Protein AF-W8CEB3-F1 (afdb_monomer)

Foldseek 3Di:
DDDDDDFDDPDPDDDDDDDDDDDDDPPQQFQKKKWFAFDADPDFATQGFPAWPADDDPRMGDRTDGLQPPPDADDLQQQDDPPVPGRNNNHHHDDCVRVVCVNPDIDMGTDGPADDDDPDDDDRAHPPVVVPGHDDQKDWAFDDPVVPDGDDGTDMDGD

Organism: Ceratitis capitata (NCBI:txid7213)

Nearest PDB structures (foldseek):
  8pe9-assembly1_A  TM=9.117E-01  e=3.480E-07  Homo sapiens
  4ag4-assembly1_A  TM=8.589E-01  e=1.346E-07  Homo sapiens

pLDDT: mean 91.75, std 4.93, range [67.25, 97.81]

Structure (mmCIF, N/CA/C/O backbone):
data_AF-W8CEB3-F1
#
_entry.id   AF-W8CEB3-F1
#
loop_
_atom_site.group_PDB
_atom_site.id
_atom_site.type_symbol
_atom_site.label_atom_id
_atom_site.label_alt_id
_atom_site.label_comp_id
_atom_site.label_asym_id
_atom_site.label_entity_id
_atom_site.label_seq_id
_atom_site.pdbx_PDB_ins_code
_atom_site.Cartn_x
_atom_site.Cartn_y
_atom_site.Cartn_z
_atom_site.occupancy
_atom_site.B_iso_or_equiv
_atom_site.auth_seq_id
_atom_site.auth_comp_id
_atom_site.auth_asym_id
_atom_site.auth_atom_id
_atom_site.pdbx_PDB_model_num
ATOM 1 N N . SER A 1 1 ? -12.778 5.474 12.932 1.00 67.25 1 SER A N 1
ATOM 2 C CA . SER A 1 1 ? -12.125 6.610 12.242 1.00 67.25 1 SER A CA 1
ATOM 3 C C . SER A 1 1 ? -12.509 7.944 12.868 1.00 67.25 1 SER A C 1
ATOM 5 O O . SER A 1 1 ? -13.610 8.063 13.395 1.00 67.25 1 SER A O 1
ATOM 7 N N . LYS A 1 2 ? -11.612 8.941 12.846 1.00 84.19 2 LYS A N 1
ATOM 8 C CA . LYS A 1 2 ? -11.876 10.319 13.303 1.00 84.19 2 LYS A CA 1
ATOM 9 C C . LYS A 1 2 ? -11.364 11.293 12.239 1.00 84.19 2 LYS A C 1
ATOM 11 O O . LYS A 1 2 ? -10.215 11.174 11.837 1.00 84.19 2 LYS A O 1
ATOM 16 N N . VAL A 1 3 ? -12.187 12.249 11.815 1.00 90.62 3 VAL A N 1
ATOM 17 C CA . VAL A 1 3 ? -11.789 13.330 10.895 1.00 90.62 3 VAL A CA 1
ATOM 18 C C . VAL A 1 3 ? -11.711 14.628 11.687 1.00 90.62 3 VAL A C 1
ATOM 20 O O . VAL A 1 3 ? -12.612 14.924 12.474 1.00 90.62 3 VAL A O 1
ATOM 23 N N . ARG A 1 4 ? -10.639 15.403 11.502 1.00 92.81 4 ARG A N 1
ATOM 24 C CA . ARG A 1 4 ? -10.469 16.704 12.154 1.00 92.81 4 ARG A CA 1
ATOM 25 C C . ARG A 1 4 ? -10.366 17.801 11.099 1.00 92.81 4 ARG A C 1
ATOM 27 O O . ARG A 1 4 ? -9.462 17.771 10.274 1.00 92.81 4 ARG A O 1
ATOM 34 N N . ILE A 1 5 ? -11.282 18.766 11.147 1.00 93.25 5 ILE A N 1
ATOM 35 C CA . ILE A 1 5 ? -11.297 19.917 10.240 1.00 93.25 5 ILE A CA 1
ATOM 36 C C . ILE A 1 5 ? -10.819 21.144 11.017 1.00 93.25 5 ILE A C 1
ATOM 38 O O . ILE A 1 5 ? -11.375 21.460 12.067 1.00 93.25 5 ILE A O 1
ATOM 42 N N . TYR A 1 6 ? -9.795 21.822 10.498 1.00 91.88 6 TYR A N 1
ATOM 43 C CA . TYR A 1 6 ? -9.223 23.035 11.084 1.00 91.88 6 TYR A CA 1
ATOM 44 C C . TYR A 1 6 ? -9.481 24.241 10.172 1.00 91.88 6 TYR A C 1
ATOM 46 O O . TYR A 1 6 ? -8.730 24.449 9.218 1.00 91.88 6 TYR A O 1
ATOM 54 N N . PRO A 1 7 ? -10.528 25.047 10.431 1.00 91.62 7 PRO A N 1
ATOM 55 C CA . PRO A 1 7 ? -10.719 26.310 9.730 1.00 91.62 7 PRO A CA 1
ATOM 56 C C . PRO A 1 7 ? -9.545 27.253 10.026 1.00 91.62 7 PRO A C 1
ATOM 58 O O . PRO A 1 7 ? -9.249 27.523 11.189 1.00 91.62 7 PRO A O 1
ATOM 61 N N . TYR A 1 8 ? -8.880 27.748 8.982 1.00 91.31 8 TYR A N 1
ATOM 62 C CA . TYR A 1 8 ? -7.693 28.597 9.101 1.00 91.31 8 TYR A CA 1
ATOM 63 C C . TYR A 1 8 ? -7.885 29.933 8.378 1.00 91.31 8 TYR A C 1
ATOM 65 O O . TYR A 1 8 ? -8.426 29.992 7.272 1.00 91.31 8 TYR A O 1
ATOM 73 N N . SER A 1 9 ? -7.411 31.014 8.998 1.00 92.31 9 SER A N 1
ATOM 74 C CA . SER A 1 9 ? -7.304 32.335 8.387 1.00 92.31 9 SER A CA 1
ATOM 75 C C . SER A 1 9 ? -5.966 32.960 8.754 1.00 92.31 9 SER A C 1
ATOM 77 O O . SER A 1 9 ? -5.571 32.942 9.913 1.00 92.31 9 SER A O 1
ATOM 79 N N . GLN A 1 10 ? -5.291 33.540 7.763 1.00 93.38 10 GLN A N 1
ATOM 80 C CA . GLN A 1 10 ? -4.037 34.270 7.962 1.00 93.38 10 GLN A CA 1
ATOM 81 C C . GLN A 1 10 ? -4.237 35.613 8.689 1.00 93.38 10 GLN A C 1
ATOM 83 O O . GLN A 1 10 ? -3.313 36.111 9.323 1.00 93.38 10 GLN A O 1
ATOM 88 N N . TYR A 1 11 ? -5.432 36.200 8.591 1.00 93.88 11 TYR A N 1
ATOM 89 C CA . TYR A 1 11 ? -5.798 37.468 9.226 1.00 93.88 11 TYR A CA 1
ATOM 90 C C . TYR A 1 11 ? -6.925 37.260 10.235 1.00 93.88 11 TYR A C 1
ATOM 92 O O .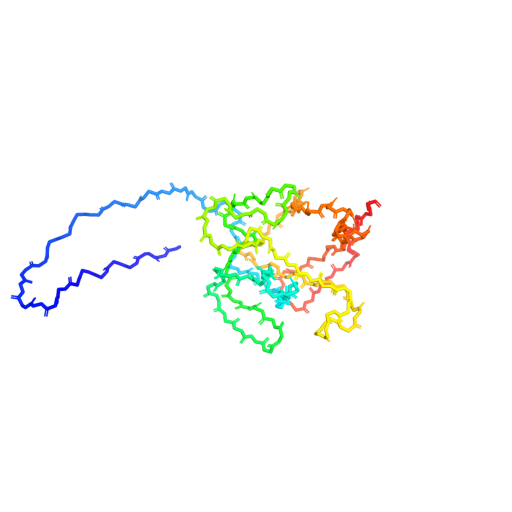 TYR A 1 11 ? -7.727 36.334 10.073 1.00 93.88 11 TYR A O 1
ATOM 100 N N . ASP A 1 12 ? -7.033 38.163 11.208 1.00 88.38 12 ASP A N 1
ATOM 101 C CA . ASP A 1 12 ? -8.115 38.169 12.191 1.00 88.38 12 ASP A CA 1
ATOM 102 C C . ASP A 1 12 ? -9.452 38.493 11.521 1.00 88.38 12 ASP A C 1
ATOM 104 O O . ASP A 1 12 ? -9.819 39.644 11.283 1.00 88.38 12 ASP A O 1
ATOM 108 N N . ARG A 1 13 ? -10.184 37.436 11.182 1.00 91.81 13 ARG A N 1
ATOM 109 C CA . ARG A 1 13 ? -11.541 37.496 10.644 1.00 91.81 13 ARG A CA 1
ATOM 110 C C . ARG A 1 13 ? -12.320 36.271 11.085 1.00 91.81 13 ARG A C 1
ATOM 112 O O . ARG A 1 13 ? -11.756 35.203 11.317 1.00 91.81 13 ARG A O 1
ATOM 119 N N . THR A 1 14 ? -13.636 36.415 11.142 1.00 91.69 14 THR A N 1
ATOM 120 C CA . THR A 1 14 ? -14.543 35.290 11.362 1.00 91.69 14 THR A CA 1
ATOM 121 C C . THR A 1 14 ? -14.408 34.276 10.227 1.00 91.69 14 THR A C 1
ATOM 123 O O . THR A 1 14 ? -14.450 34.640 9.051 1.00 91.69 14 THR A O 1
ATOM 126 N N . VAL A 1 15 ? -14.275 32.999 10.584 1.00 94.12 15 VAL A N 1
ATOM 127 C CA . VAL A 1 15 ? -14.275 31.881 9.637 1.00 94.12 15 VAL A CA 1
ATOM 128 C C . VAL A 1 15 ? -15.540 31.064 9.859 1.00 94.12 15 VAL A C 1
ATOM 130 O O . VAL A 1 15 ? -15.794 30.593 10.965 1.00 94.12 15 VAL A O 1
ATOM 133 N N . CYS A 1 16 ? -16.327 30.888 8.802 1.00 92.88 16 CYS A N 1
ATOM 134 C CA . CYS A 1 16 ? -17.509 30.033 8.805 1.00 92.88 16 CYS A CA 1
ATOM 135 C C . CYS A 1 16 ? -17.214 28.774 7.987 1.00 92.88 16 CYS A C 1
ATOM 137 O O . CYS A 1 16 ? -16.611 28.860 6.918 1.00 92.88 16 CYS A O 1
ATOM 139 N N . LEU A 1 17 ? -17.665 27.615 8.465 1.00 94.12 17 LEU A N 1
ATOM 140 C CA . LEU A 1 17 ? -17.515 26.338 7.772 1.00 94.12 17 LEU A CA 1
ATOM 141 C C . LEU A 1 17 ? -18.873 25.641 7.672 1.00 94.12 17 LEU A C 1
ATOM 143 O O . LEU A 1 17 ? -19.578 25.491 8.667 1.00 94.12 17 LEU A O 1
ATOM 147 N N . ARG A 1 18 ? -19.189 25.149 6.476 1.00 95.88 18 ARG A N 1
ATOM 148 C CA . ARG A 1 18 ? -20.187 24.105 6.245 1.00 95.88 18 ARG A CA 1
ATOM 149 C C . ARG A 1 18 ? -19.452 22.949 5.584 1.00 95.88 18 ARG A C 1
ATOM 151 O O . ARG A 1 18 ? -18.833 23.153 4.546 1.00 95.88 18 ARG A O 1
ATOM 158 N N . ALA A 1 19 ? -19.486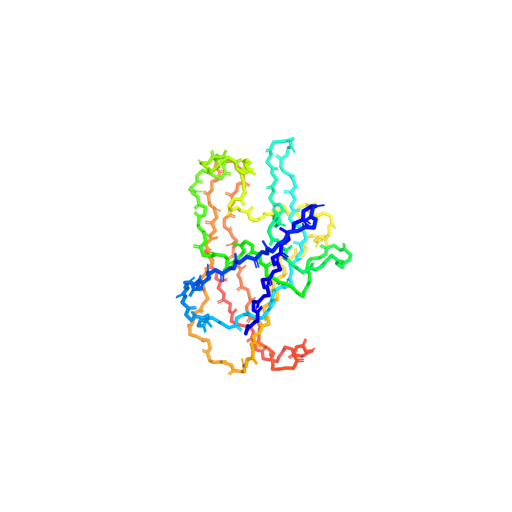 21.776 6.200 1.00 93.44 19 ALA A N 1
ATOM 159 C CA . ALA A 1 19 ? -18.780 20.601 5.713 1.00 93.44 19 ALA A CA 1
ATOM 160 C C . ALA A 1 19 ? -19.721 19.399 5.644 1.00 93.44 19 ALA A C 1
ATOM 162 O O . ALA A 1 19 ? -20.655 19.284 6.436 1.00 93.44 19 ALA A O 1
ATOM 163 N N . GLU A 1 20 ? -19.430 18.511 4.704 1.00 95.25 20 GLU A N 1
ATOM 164 C CA . GLU A 1 20 ? -20.063 17.212 4.525 1.00 95.25 20 GLU A CA 1
ATOM 165 C C . GLU A 1 20 ? -18.947 16.197 4.265 1.00 95.25 20 GLU A C 1
ATOM 167 O O . GLU A 1 20 ? -17.985 16.503 3.558 1.00 95.25 20 GLU A O 1
ATOM 172 N N . VAL A 1 21 ? -19.038 15.017 4.879 1.00 92.25 21 VAL A N 1
ATOM 173 C CA . VAL A 1 21 ? -18.075 13.929 4.683 1.00 92.25 21 VAL A CA 1
ATOM 174 C C . VAL A 1 21 ? -18.775 12.842 3.889 1.00 92.25 21 VAL A C 1
ATOM 176 O O . VAL A 1 21 ? -19.754 12.267 4.359 1.00 92.25 21 VAL A O 1
ATOM 179 N N . VAL A 1 22 ? -18.261 12.572 2.693 1.00 93.69 22 VAL A N 1
ATOM 180 C CA . VAL A 1 22 ? -18.779 11.544 1.790 1.00 93.69 22 VAL A CA 1
ATOM 181 C C . VAL A 1 22 ? -17.765 10.410 1.721 1.00 93.69 22 VAL A C 1
ATOM 183 O O . VAL A 1 22 ? -16.569 10.650 1.572 1.00 93.69 22 VAL A O 1
ATOM 186 N N . GLY A 1 23 ? -18.243 9.176 1.842 1.00 90.88 23 GLY A N 1
ATOM 187 C CA . GLY A 1 23 ? -17.414 7.979 1.798 1.00 90.88 23 GLY A CA 1
ATOM 188 C C . GLY A 1 23 ? -18.257 6.715 1.919 1.00 90.88 23 GLY A C 1
ATOM 189 O O . GLY A 1 23 ? -19.485 6.763 1.831 1.00 90.88 23 GLY A O 1
ATOM 190 N N . CYS A 1 24 ? -17.592 5.589 2.138 1.00 91.75 24 CYS A N 1
ATOM 191 C CA . CYS A 1 24 ? -18.207 4.290 2.389 1.00 91.75 24 CYS A CA 1
ATOM 192 C C . CYS A 1 24 ? -17.676 3.683 3.696 1.00 91.75 24 CYS A C 1
ATOM 194 O O . CYS A 1 24 ? -16.779 4.231 4.342 1.00 91.75 24 CYS A O 1
ATOM 196 N N . LEU A 1 25 ? -18.264 2.559 4.108 1.00 91.19 25 LEU A N 1
ATOM 197 C CA . LEU A 1 25 ? -17.735 1.770 5.214 1.00 91.19 25 LEU A CA 1
ATOM 198 C C . LEU A 1 25 ? -16.409 1.118 4.802 1.00 91.19 25 LEU A C 1
ATOM 200 O O . LEU A 1 25 ? -16.266 0.631 3.684 1.00 91.19 25 LEU A O 1
ATOM 204 N N . TRP A 1 26 ? -15.456 1.092 5.731 1.00 90.12 26 TR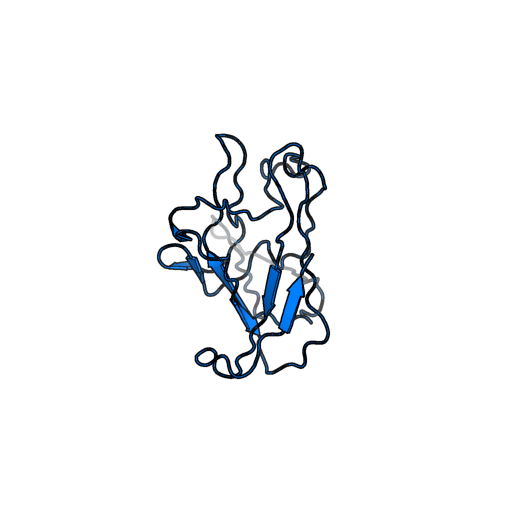P A N 1
ATOM 205 C CA . TRP A 1 26 ? -14.184 0.392 5.567 1.00 90.12 26 TRP A CA 1
ATOM 206 C C . TRP A 1 26 ? -14.352 -1.078 5.969 1.00 90.12 26 TRP A C 1
ATOM 208 O O . TRP A 1 26 ? -14.114 -1.451 7.117 1.00 90.12 26 TRP A O 1
ATOM 218 N N . GLU A 1 27 ? -14.850 -1.902 5.047 1.00 89.44 27 GLU A N 1
ATOM 219 C CA . GLU A 1 27 ? -15.225 -3.297 5.334 1.00 89.44 27 GLU A CA 1
ATOM 220 C C . GLU A 1 27 ? -14.014 -4.213 5.561 1.00 89.44 27 GLU A C 1
ATOM 222 O O . GLU A 1 27 ? -14.060 -5.096 6.429 1.00 89.44 27 GLU A O 1
ATOM 227 N N . ASP A 1 28 ? -12.914 -3.949 4.848 1.00 88.06 28 ASP A N 1
ATOM 228 C CA . ASP A 1 28 ? -11.663 -4.708 4.948 1.00 88.06 28 ASP A CA 1
ATOM 229 C C . ASP A 1 28 ? -11.056 -4.628 6.357 1.00 88.06 28 ASP A C 1
ATOM 231 O O . ASP A 1 28 ? -10.423 -5.579 6.817 1.00 88.06 28 ASP A O 1
ATOM 235 N N . ALA A 1 29 ? -11.301 -3.519 7.070 1.00 92.38 29 ALA A N 1
ATOM 236 C CA . ALA A 1 29 ? -10.846 -3.252 8.438 1.00 92.38 29 ALA A CA 1
ATOM 237 C C . ALA A 1 29 ? -9.357 -3.528 8.683 1.00 92.38 29 ALA A C 1
ATOM 239 O O . ALA A 1 29 ? -8.951 -3.921 9.782 1.00 92.38 29 ALA A O 1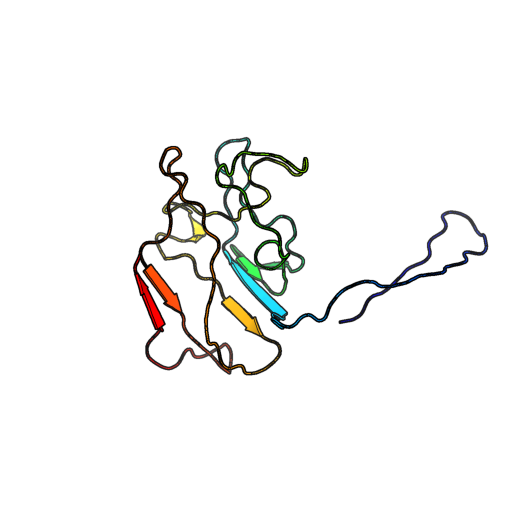
ATOM 240 N N . ILE A 1 30 ? -8.550 -3.305 7.649 1.00 95.31 30 ILE A N 1
ATOM 241 C CA . ILE A 1 30 ? -7.100 -3.239 7.763 1.00 95.31 30 ILE A CA 1
ATOM 242 C C . ILE A 1 30 ? -6.783 -1.968 8.553 1.00 95.31 30 ILE A C 1
ATOM 244 O O . ILE A 1 30 ? -7.244 -0.882 8.196 1.00 95.31 30 ILE A O 1
ATOM 248 N N . VAL A 1 31 ? -6.049 -2.128 9.649 1.00 95.38 31 VAL A N 1
ATOM 249 C CA . VAL A 1 31 ? -5.605 -1.044 10.534 1.00 95.38 31 VAL A CA 1
ATOM 250 C C . VAL A 1 31 ? -4.256 -0.518 10.077 1.00 95.38 31 VAL A C 1
ATOM 252 O O . VAL A 1 31 ? -4.047 0.690 10.039 1.00 95.38 31 VAL A O 1
ATOM 255 N N . SER A 1 32 ? -3.351 -1.425 9.724 1.00 97.12 32 SER A N 1
ATOM 256 C CA . SER A 1 32 ? -2.043 -1.093 9.184 1.00 97.12 32 SER A CA 1
ATOM 257 C C . SER A 1 32 ? -1.523 -2.243 8.326 1.00 97.12 32 SER A C 1
ATOM 259 O O . SER A 1 32 ? -1.973 -3.387 8.451 1.00 97.12 32 SER A O 1
ATOM 261 N N . TYR A 1 33 ? -0.559 -1.954 7.460 1.00 97.44 33 TYR A N 1
ATOM 262 C CA . TYR A 1 33 ? 0.318 -2.983 6.925 1.00 97.44 33 TYR A CA 1
ATOM 263 C C . TYR A 1 33 ? 1.775 -2.598 7.104 1.00 97.44 33 TYR A C 1
ATOM 265 O O . TYR A 1 33 ? 2.135 -1.424 7.053 1.00 97.44 33 TYR A O 1
ATOM 273 N N . SER A 1 34 ? 2.620 -3.609 7.270 1.00 97.12 34 SER A N 1
ATOM 274 C CA . SER A 1 34 ? 4.061 -3.456 7.378 1.00 97.12 34 SER A CA 1
ATOM 275 C C . SER A 1 34 ? 4.755 -4.093 6.182 1.00 97.12 34 SER A C 1
ATOM 277 O O . SER A 1 34 ? 4.625 -5.303 5.972 1.00 97.12 34 SER A O 1
ATOM 279 N N . ILE A 1 35 ? 5.534 -3.314 5.430 1.00 96.44 35 ILE A N 1
ATOM 280 C CA . ILE A 1 35 ? 6.207 -3.760 4.198 1.00 96.44 35 ILE A CA 1
ATOM 281 C C . ILE A 1 35 ? 7.661 -3.295 4.119 1.00 96.44 35 ILE A C 1
ATOM 283 O O . ILE A 1 35 ? 7.983 -2.233 4.648 1.00 96.44 35 ILE A O 1
ATOM 287 N N . PRO A 1 36 ? 8.550 -4.032 3.430 1.00 95.75 36 PRO A N 1
ATOM 288 C CA . PRO A 1 36 ? 9.861 -3.521 3.060 1.00 95.75 36 PRO A CA 1
ATOM 289 C C . PRO A 1 36 ? 9.707 -2.314 2.137 1.00 95.75 36 PRO A C 1
ATOM 291 O O . PRO A 1 36 ? 8.812 -2.282 1.288 1.00 95.75 36 PRO A O 1
ATOM 294 N N . LYS A 1 37 ? 10.612 -1.345 2.246 1.00 94.38 37 LYS A N 1
ATOM 295 C CA . LYS A 1 37 ? 10.617 -0.176 1.362 1.00 94.38 37 LYS A CA 1
ATOM 296 C C . LYS A 1 37 ? 10.776 -0.611 -0.096 1.00 94.38 37 LYS A C 1
ATOM 298 O O . LYS A 1 37 ? 11.642 -1.427 -0.423 1.00 94.38 37 LYS A O 1
ATOM 303 N N . GLY A 1 38 ? 9.915 -0.076 -0.959 1.00 93.25 38 GLY A N 1
ATOM 304 C CA . GLY A 1 38 ? 10.012 -0.277 -2.401 1.00 93.25 38 GLY A CA 1
ATOM 305 C C . GLY A 1 38 ? 11.269 0.372 -2.982 1.00 93.25 38 GLY A C 1
ATOM 306 O O . GLY A 1 38 ? 11.901 1.215 -2.342 1.00 93.25 38 GLY A O 1
ATOM 307 N N . VAL A 1 39 ? 11.655 -0.042 -4.188 1.00 92.75 39 VAL A N 1
ATOM 308 C CA . VAL A 1 39 ? 12.919 0.382 -4.808 1.00 92.75 39 VAL A CA 1
ATOM 309 C C . VAL A 1 39 ? 12.715 1.225 -6.056 1.00 92.75 39 VAL A C 1
ATOM 311 O O . VAL A 1 39 ? 11.799 1.014 -6.851 1.00 92.75 39 VAL A O 1
ATOM 314 N N . GLN A 1 40 ? 13.645 2.148 -6.275 1.00 91.88 40 GLN A N 1
ATOM 315 C CA . GLN A 1 40 ? 13.699 2.924 -7.501 1.00 91.88 40 GLN A CA 1
ATOM 316 C C . GLN A 1 40 ? 14.251 2.067 -8.649 1.00 91.88 40 GLN A C 1
ATOM 318 O O . GLN A 1 40 ? 15.230 1.326 -8.501 1.00 91.88 40 GLN A O 1
ATOM 323 N N . ARG A 1 41 ? 13.630 2.168 -9.824 1.00 90.25 41 ARG A N 1
ATOM 324 C CA . ARG A 1 41 ? 14.046 1.473 -11.040 1.00 90.25 41 ARG A CA 1
ATOM 325 C C . ARG A 1 41 ? 14.589 2.464 -12.066 1.00 90.25 41 ARG A C 1
ATOM 327 O O . ARG A 1 41 ? 13.847 3.072 -12.837 1.00 90.25 41 ARG A O 1
ATOM 334 N N . GLY A 1 42 ? 15.915 2.552 -12.137 1.00 87.06 42 GLY A N 1
ATOM 335 C CA . GLY A 1 42 ? 16.580 3.583 -12.934 1.00 87.06 42 GLY A CA 1
ATOM 336 C C . GLY A 1 42 ? 16.359 4.964 -12.313 1.00 87.06 42 GLY A C 1
ATOM 337 O O . GLY A 1 42 ? 16.174 5.066 -11.106 1.00 87.06 42 GLY A O 1
ATOM 338 N N . MET A 1 43 ? 16.380 6.019 -13.129 1.00 83.56 43 MET A N 1
ATOM 339 C CA . MET A 1 43 ? 16.229 7.399 -12.639 1.00 83.56 43 MET A CA 1
ATOM 340 C C . MET A 1 43 ? 14.782 7.908 -12.641 1.00 83.56 43 MET A C 1
ATOM 342 O O . MET A 1 43 ? 14.494 8.912 -12.003 1.00 83.56 43 MET A O 1
ATOM 346 N N . GLU A 1 44 ? 13.877 7.247 -13.367 1.00 86.94 44 GLU A N 1
ATOM 347 C CA . GLU A 1 44 ? 12.550 7.806 -13.672 1.00 86.94 44 GLU A CA 1
ATOM 348 C C . GLU A 1 44 ? 11.382 7.098 -12.986 1.00 86.94 44 GLU A C 1
ATOM 350 O O . GLU A 1 44 ? 10.281 7.639 -12.974 1.00 86.94 44 GLU A O 1
ATOM 355 N N . ILE A 1 45 ? 11.584 5.875 -12.492 1.00 93.06 45 ILE A N 1
ATOM 356 C CA . ILE A 1 45 ? 10.500 5.041 -11.969 1.00 93.06 45 ILE A CA 1
ATOM 357 C C . ILE A 1 45 ? 10.762 4.801 -10.498 1.00 93.06 45 ILE A C 1
ATOM 359 O O . ILE A 1 45 ? 11.788 4.224 -10.138 1.00 93.06 45 ILE A O 1
ATOM 363 N N . ASP A 1 46 ? 9.824 5.219 -9.666 1.00 92.88 46 ASP A N 1
ATOM 364 C CA . ASP A 1 46 ? 9.898 5.047 -8.228 1.00 92.88 46 ASP A CA 1
ATOM 365 C C . ASP A 1 46 ? 8.759 4.144 -7.771 1.00 92.88 46 ASP A C 1
ATOM 367 O O . ASP A 1 46 ? 7.595 4.490 -7.941 1.00 92.88 46 ASP A O 1
ATOM 371 N N . LEU A 1 47 ? 9.117 2.971 -7.247 1.00 95.12 47 LEU A N 1
ATOM 372 C CA . LEU A 1 47 ? 8.169 1.952 -6.799 1.00 95.12 47 LEU A CA 1
ATOM 373 C C . LEU A 1 47 ? 8.091 1.901 -5.265 1.00 95.12 47 LEU A C 1
ATOM 375 O O . LEU A 1 47 ? 7.784 0.854 -4.695 1.00 95.12 47 LEU A O 1
ATOM 379 N N . SER A 1 48 ? 8.455 2.993 -4.584 1.00 94.25 48 SER A N 1
ATOM 380 C CA . SER A 1 48 ? 8.190 3.191 -3.157 1.00 94.25 48 SER A CA 1
ATOM 381 C C . SER A 1 48 ? 6.711 3.476 -2.906 1.00 94.25 48 SER A C 1
ATOM 383 O O . SER A 1 48 ? 6.083 4.148 -3.719 1.00 94.25 48 SER A O 1
ATOM 385 N N . ASP A 1 49 ? 6.209 3.105 -1.732 1.00 96.50 49 ASP A N 1
ATOM 386 C CA . ASP A 1 49 ? 4.886 3.521 -1.266 1.00 96.50 49 ASP A CA 1
ATOM 387 C C . ASP A 1 49 ? 4.858 5.035 -0.971 1.00 96.50 49 ASP A C 1
ATOM 389 O O . ASP A 1 49 ? 5.395 5.504 0.032 1.00 96.50 49 ASP A O 1
ATOM 393 N N . LYS A 1 50 ? 4.293 5.820 -1.892 1.00 95.19 50 LYS A N 1
ATOM 394 C CA . LYS A 1 50 ? 4.282 7.290 -1.864 1.00 95.19 50 LYS A CA 1
ATOM 395 C C . LYS A 1 50 ? 3.215 7.894 -0.969 1.00 95.19 50 LYS A C 1
ATOM 397 O O . LYS A 1 50 ? 3.334 9.067 -0.616 1.00 95.19 50 LYS A O 1
ATOM 402 N N . THR A 1 51 ? 2.176 7.138 -0.638 1.00 96.12 51 THR A N 1
ATOM 403 C CA . THR A 1 51 ? 1.054 7.631 0.170 1.00 96.12 51 THR A CA 1
ATOM 404 C C . THR A 1 51 ? 1.014 6.983 1.544 1.00 96.12 51 THR A C 1
ATOM 406 O O . THR A 1 51 ? -0.009 7.085 2.217 1.00 96.12 51 THR A O 1
ATOM 409 N N . TYR A 1 52 ? 2.094 6.306 1.943 1.00 97.81 52 TYR A N 1
ATOM 410 C CA . TYR A 1 52 ? 2.168 5.657 3.239 1.00 97.81 52 TYR A CA 1
ATOM 411 C C . TYR A 1 52 ? 2.053 6.686 4.368 1.00 97.81 52 TYR A C 1
ATOM 413 O O . TYR A 1 52 ? 2.862 7.610 4.458 1.00 97.81 52 TYR A O 1
ATOM 421 N N . ASP A 1 53 ? 1.047 6.531 5.226 1.00 97.25 53 ASP A N 1
ATOM 422 C CA . ASP A 1 53 ? 0.729 7.480 6.301 1.00 97.25 53 ASP A CA 1
ATOM 423 C C . ASP A 1 53 ? 1.282 7.074 7.679 1.00 97.25 53 ASP A C 1
ATOM 425 O O . ASP A 1 53 ? 1.081 7.783 8.668 1.00 97.25 53 ASP A O 1
ATOM 429 N N . GLY A 1 54 ? 1.989 5.944 7.743 1.00 96.81 54 GLY A N 1
ATOM 430 C CA . GLY A 1 54 ? 2.665 5.463 8.942 1.00 96.81 54 GLY A CA 1
ATOM 431 C C . GLY A 1 54 ? 4.057 6.067 9.101 1.00 96.81 54 GLY A C 1
ATOM 432 O O . GLY A 1 54 ? 4.301 7.238 8.813 1.00 96.81 54 GLY A O 1
ATOM 433 N N . HIS A 1 55 ? 4.999 5.263 9.585 1.00 97.00 55 HIS A N 1
ATOM 434 C CA . HIS A 1 55 ? 6.380 5.696 9.770 1.00 97.00 55 HIS A CA 1
ATOM 435 C C . HIS A 1 55 ? 7.379 4.676 9.237 1.00 97.00 55 HIS A C 1
ATOM 437 O O . HIS A 1 55 ? 7.064 3.512 8.987 1.00 97.00 55 HIS A O 1
ATOM 443 N N . GLU A 1 56 ? 8.603 5.148 9.033 1.00 95.62 56 GLU A N 1
ATOM 444 C CA . GLU A 1 56 ? 9.724 4.321 8.619 1.00 95.62 56 GLU A CA 1
ATOM 445 C C . GLU A 1 56 ? 10.429 3.732 9.839 1.00 95.62 56 GLU A C 1
ATOM 447 O O . GLU A 1 56 ? 10.877 4.465 10.722 1.00 95.62 56 GLU A O 1
ATOM 452 N N . GLU A 1 57 ? 10.593 2.413 9.850 1.00 95.06 57 GLU A N 1
ATOM 453 C CA . GLU A 1 57 ? 11.395 1.697 10.835 1.00 95.06 57 GLU A CA 1
ATOM 454 C C . GLU A 1 57 ? 12.448 0.869 10.093 1.00 95.06 57 GLU A C 1
ATOM 456 O O . GLU A 1 57 ? 12.137 -0.097 9.399 1.00 95.06 57 GLU A O 1
ATOM 461 N N . SER A 1 58 ? 13.714 1.283 10.197 1.00 91.19 58 SER A N 1
ATOM 462 C CA . SER A 1 58 ? 14.833 0.703 9.439 1.00 91.19 58 SER A CA 1
ATOM 463 C C . SER A 1 58 ? 14.568 0.666 7.921 1.00 91.19 58 SER A C 1
ATOM 465 O O . SER A 1 58 ? 14.534 1.706 7.256 1.00 91.19 58 SER A O 1
ATOM 467 N N . ASP A 1 59 ? 14.393 -0.523 7.357 1.00 91.19 59 ASP A N 1
ATOM 468 C CA . ASP A 1 59 ? 14.156 -0.820 5.947 1.00 91.19 59 ASP A CA 1
ATOM 469 C C . ASP A 1 59 ? 12.677 -1.097 5.631 1.00 91.19 59 ASP A C 1
ATOM 471 O O . ASP A 1 59 ? 12.354 -1.545 4.527 1.00 91.19 59 ASP A O 1
ATOM 475 N N . ARG A 1 60 ? 11.774 -0.805 6.575 1.00 94.88 60 ARG A N 1
ATOM 476 C CA . ARG A 1 60 ? 10.339 -1.063 6.460 1.00 94.88 60 ARG A CA 1
ATOM 477 C C . ARG A 1 60 ? 9.494 0.183 6.698 1.00 94.88 60 ARG A C 1
ATOM 479 O O . ARG A 1 60 ? 9.917 1.146 7.336 1.00 94.88 60 ARG A O 1
ATOM 486 N N . PHE A 1 61 ? 8.283 0.128 6.169 1.00 96.81 61 PHE A N 1
ATOM 487 C CA . PHE A 1 61 ? 7.156 0.974 6.526 1.00 96.81 61 PHE A CA 1
ATOM 488 C C . PHE A 1 61 ? 6.283 0.214 7.521 1.00 96.81 61 PHE A C 1
ATOM 490 O O . PHE A 1 61 ? 6.012 -0.966 7.289 1.00 96.81 61 PHE A O 1
ATOM 497 N N . VAL A 1 62 ? 5.895 0.861 8.622 1.00 97.50 62 VAL A N 1
ATOM 498 C CA . VAL A 1 62 ? 5.113 0.258 9.712 1.00 97.50 62 VAL A CA 1
ATOM 499 C C . VAL A 1 62 ? 4.051 1.220 10.264 1.00 97.50 62 VAL A C 1
ATOM 501 O O . VAL A 1 62 ? 4.201 2.447 10.243 1.00 97.50 62 VAL A O 1
ATOM 504 N N . GLY A 1 63 ? 2.965 0.652 10.796 1.00 96.62 63 GLY A N 1
ATOM 505 C CA . GLY A 1 63 ? 1.950 1.389 11.554 1.00 96.62 63 GLY A CA 1
ATOM 506 C C . GLY A 1 63 ? 1.051 2.327 10.742 1.00 96.62 63 GLY A C 1
ATOM 507 O O . GLY A 1 63 ? 0.436 3.208 11.337 1.00 96.62 63 GLY A O 1
ATOM 508 N N . GLY A 1 64 ? 0.972 2.153 9.423 1.00 97.25 64 GLY A N 1
ATOM 509 C CA . GLY A 1 64 ? 0.099 2.932 8.545 1.00 97.25 64 GLY A CA 1
ATO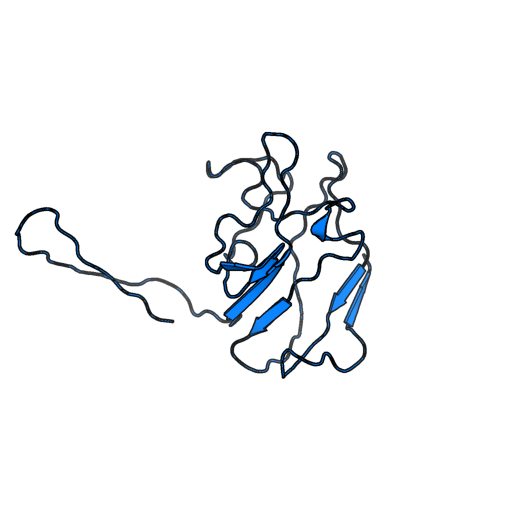M 510 C C . GLY A 1 64 ? -0.472 2.145 7.371 1.00 97.25 64 GLY A C 1
ATOM 511 O O . GLY A 1 64 ? -0.297 0.928 7.254 1.00 97.25 64 GLY A O 1
ATOM 512 N N . LEU A 1 65 ? -1.174 2.873 6.513 1.00 97.50 65 LEU A N 1
ATOM 513 C CA . LEU A 1 65 ? -1.782 2.451 5.260 1.00 97.50 65 LEU A CA 1
ATOM 514 C C . LEU A 1 65 ? -1.218 3.296 4.116 1.00 97.50 65 LEU A C 1
ATOM 516 O O . LEU A 1 65 ? -0.628 4.350 4.325 1.00 97.50 65 LEU A O 1
ATOM 520 N N . GLY A 1 66 ? -1.429 2.846 2.889 1.00 97.06 66 GLY A N 1
ATOM 521 C CA . GLY A 1 66 ? -0.934 3.509 1.692 1.00 97.06 66 GLY A CA 1
ATOM 522 C C . GLY A 1 66 ? -1.440 2.803 0.441 1.00 97.06 66 GLY A C 1
ATOM 523 O O . GLY A 1 66 ? -2.555 2.274 0.420 1.00 97.06 66 GLY A O 1
ATOM 524 N N . GLN A 1 67 ? -0.608 2.762 -0.593 1.00 96.69 67 GLN A N 1
ATOM 525 C CA . GLN A 1 67 ? -1.040 2.400 -1.946 1.00 96.69 67 GLN A CA 1
ATOM 526 C C . GLN A 1 67 ? -1.502 0.945 -2.111 1.00 96.69 67 GLN A C 1
ATOM 528 O O . GLN A 1 67 ? -2.184 0.628 -3.079 1.00 96.69 67 GLN A O 1
ATOM 533 N N . LEU A 1 68 ? -1.178 0.036 -1.181 1.00 96.50 68 LEU A N 1
ATOM 534 C CA . LEU A 1 68 ? -1.666 -1.350 -1.262 1.00 96.50 68 LEU A CA 1
ATOM 535 C C . LEU A 1 68 ? -3.168 -1.487 -0.984 1.00 96.50 68 LEU A C 1
ATOM 537 O O . LEU A 1 68 ? -3.754 -2.514 -1.326 1.00 96.50 68 LEU A O 1
ATOM 541 N N . VAL A 1 69 ? -3.781 -0.493 -0.336 1.00 96.00 69 VAL A N 1
ATOM 542 C CA . VAL A 1 69 ? -5.177 -0.558 0.127 1.00 96.00 69 VAL A CA 1
ATOM 543 C C . VAL A 1 69 ? -5.977 0.701 -0.221 1.00 96.00 69 VAL A C 1
ATOM 545 O O . VAL A 1 69 ? -7.087 0.879 0.264 1.00 96.00 69 VAL A O 1
ATOM 548 N N . ASP A 1 70 ? -5.458 1.584 -1.073 1.00 93.69 70 ASP A N 1
ATOM 549 C CA . ASP A 1 70 ? -6.136 2.832 -1.459 1.00 93.69 70 ASP A CA 1
ATOM 550 C C . ASP A 1 70 ? -7.274 2.631 -2.489 1.00 93.69 70 ASP A C 1
ATOM 552 O O . ASP A 1 70 ? -7.977 3.577 -2.854 1.00 93.69 70 ASP A O 1
ATOM 556 N N . GLY A 1 71 ? -7.470 1.391 -2.952 1.00 92.56 71 GLY A N 1
ATOM 557 C CA . GLY A 1 71 ? -8.482 1.002 -3.934 1.00 92.56 71 GLY A CA 1
ATOM 558 C C . GLY A 1 71 ? -8.092 1.274 -5.390 1.00 92.56 71 GLY A C 1
ATOM 559 O O . GLY A 1 71 ? -8.845 0.904 -6.298 1.00 92.56 71 GLY A O 1
ATOM 560 N N . GLN A 1 72 ? -6.927 1.875 -5.640 1.00 92.44 72 GLN A N 1
ATOM 561 C CA . GLN A 1 72 ? -6.429 2.144 -6.980 1.00 92.44 72 GLN A CA 1
ATOM 562 C C . GLN A 1 72 ? -5.721 0.919 -7.558 1.00 92.44 72 GLN A C 1
ATOM 564 O O . GLN A 1 72 ? -5.081 0.133 -6.865 1.00 92.44 72 GLN A O 1
ATOM 569 N N . LYS A 1 73 ? -5.850 0.733 -8.874 1.00 92.88 73 LYS A N 1
ATOM 570 C CA . LYS A 1 73 ? -5.218 -0.379 -9.593 1.00 92.88 73 LYS A CA 1
ATOM 571 C C . LYS A 1 73 ? -4.339 0.142 -10.714 1.00 92.88 73 LYS A C 1
ATOM 573 O O . LYS A 1 73 ? -4.816 0.841 -11.611 1.00 92.88 73 LYS A O 1
ATOM 578 N N . GLY A 1 74 ? -3.078 -0.277 -10.703 1.00 93.12 74 GLY A N 1
ATOM 579 C CA . GLY A 1 74 ? -2.139 0.009 -11.777 1.00 93.12 74 GLY A CA 1
ATOM 580 C C . GLY A 1 74 ? -2.509 -0.675 -13.098 1.00 93.12 74 GLY A C 1
ATOM 581 O O . GLY A 1 74 ? -3.145 -1.734 -13.130 1.00 93.12 74 GLY A O 1
ATOM 582 N N . LYS A 1 75 ? -2.094 -0.056 -14.208 1.00 94.19 75 LYS A N 1
ATOM 583 C CA . LYS A 1 75 ? -2.245 -0.586 -15.575 1.00 94.19 75 LYS A CA 1
ATOM 584 C C . LYS A 1 75 ? -1.162 -1.612 -15.916 1.00 94.19 75 LYS A C 1
ATOM 586 O O . LYS A 1 75 ? -0.098 -1.621 -15.302 1.00 94.19 75 LYS A O 1
ATOM 591 N N . ASP A 1 76 ? -1.392 -2.387 -16.977 1.00 94.12 76 ASP A N 1
ATOM 592 C CA . ASP A 1 76 ? -0.435 -3.376 -17.502 1.00 94.12 76 ASP A CA 1
ATOM 593 C C . ASP A 1 76 ? 0.948 -2.768 -17.772 1.00 94.12 76 ASP A C 1
ATOM 595 O O . ASP A 1 76 ? 1.978 -3.345 -17.422 1.00 94.12 76 ASP A O 1
ATOM 599 N N . ASN A 1 77 ? 0.983 -1.565 -18.352 1.00 93.88 77 ASN A N 1
ATOM 600 C CA . ASN A 1 77 ? 2.210 -0.794 -18.475 1.00 93.88 77 ASN A CA 1
ATOM 601 C C . ASN A 1 77 ? 2.447 0.022 -17.198 1.00 93.88 77 ASN A C 1
ATOM 603 O O . ASN A 1 77 ? 1.936 1.130 -17.054 1.00 93.88 77 ASN A O 1
ATOM 607 N N . PHE A 1 78 ? 3.286 -0.501 -16.304 1.00 92.75 78 PHE A N 1
ATOM 608 C CA . PHE A 1 78 ? 3.651 0.159 -15.045 1.00 92.75 78 PHE A CA 1
ATOM 609 C C . PHE A 1 78 ? 4.404 1.491 -15.221 1.00 92.75 78 PHE A C 1
ATOM 611 O O . PHE A 1 78 ? 4.681 2.170 -14.245 1.00 92.75 78 PHE A O 1
ATOM 618 N N . ARG A 1 79 ? 4.791 1.872 -16.446 1.00 92.12 79 ARG A N 1
ATOM 619 C CA . ARG A 1 79 ? 5.508 3.131 -16.723 1.00 92.12 79 ARG A CA 1
ATOM 620 C C . ARG A 1 79 ? 4.593 4.282 -17.098 1.00 92.12 79 ARG A C 1
ATOM 622 O O . ARG A 1 79 ? 5.089 5.382 -17.340 1.00 92.12 79 ARG A O 1
ATOM 629 N N . THR A 1 80 ? 3.305 4.015 -17.265 1.00 90.50 80 THR A N 1
ATOM 630 C CA . THR A 1 80 ? 2.356 5.059 -17.619 1.00 90.50 80 THR A CA 1
ATOM 631 C C . THR A 1 80 ? 2.173 5.989 -16.426 1.00 90.50 80 THR A C 1
ATOM 633 O O . THR A 1 80 ? 2.057 5.529 -15.300 1.00 90.50 80 THR A O 1
ATOM 636 N N . ASP A 1 81 ? 2.154 7.289 -16.692 1.00 89.69 81 ASP A N 1
ATOM 637 C CA . ASP A 1 81 ? 1.848 8.324 -15.709 1.00 89.69 81 ASP A CA 1
ATOM 638 C C . ASP A 1 81 ? 0.527 8.979 -16.121 1.00 89.69 81 ASP A C 1
ATOM 640 O O . ASP A 1 81 ? 0.501 9.991 -16.819 1.00 89.69 81 ASP A O 1
ATOM 644 N N . ILE A 1 82 ? -0.586 8.302 -15.822 1.00 82.00 82 ILE A N 1
ATOM 645 C CA . ILE A 1 82 ? -1.917 8.747 -16.271 1.00 82.00 82 ILE A CA 1
ATOM 646 C C . ILE A 1 82 ? -2.365 9.969 -15.469 1.00 82.00 82 ILE A C 1
ATOM 648 O O . ILE A 1 82 ? -2.985 10.878 -16.018 1.00 82.00 82 ILE A O 1
ATOM 652 N N . HIS A 1 83 ? -2.060 9.973 -14.172 1.00 86.38 83 HIS A N 1
ATOM 653 C CA . HIS A 1 83 ? -2.560 10.959 -13.221 1.00 86.38 83 HIS A CA 1
ATOM 654 C C . HIS A 1 83 ? -1.558 12.089 -12.928 1.00 86.38 83 HIS A C 1
ATOM 656 O O . HIS A 1 83 ? -1.915 13.041 -12.238 1.00 86.38 83 HIS A O 1
ATOM 662 N N . GLY A 1 84 ? -0.336 12.021 -13.468 1.00 89.31 84 GLY A N 1
ATOM 663 C CA . GLY A 1 84 ? 0.709 13.024 -13.250 1.00 89.31 84 GLY A CA 1
ATOM 664 C C . GLY A 1 84 ? 1.415 12.897 -11.898 1.00 89.31 84 GLY A C 1
ATOM 665 O O . GLY A 1 84 ? 2.021 13.864 -11.438 1.00 89.31 84 GLY A O 1
ATOM 666 N N . PHE A 1 85 ? 1.314 11.740 -11.239 1.00 89.31 85 PHE A N 1
ATOM 667 C CA . PHE A 1 85 ? 1.962 11.472 -9.949 1.00 89.31 85 PHE A CA 1
ATOM 668 C C . PHE A 1 85 ? 3.363 10.862 -10.099 1.00 89.31 85 PHE A C 1
ATOM 670 O O . PHE A 1 85 ? 4.068 10.675 -9.107 1.00 89.31 85 PHE A O 1
ATOM 677 N N . GLY A 1 86 ? 3.786 10.593 -11.335 1.00 91.31 86 GLY A N 1
ATOM 678 C CA . GLY A 1 86 ? 5.070 9.992 -11.662 1.00 91.31 86 GLY A CA 1
ATOM 679 C C . GLY A 1 86 ? 4.928 8.564 -12.180 1.00 91.31 86 GLY A C 1
ATOM 680 O O . GLY A 1 86 ? 3.950 7.859 -11.933 1.00 91.31 86 GLY A O 1
ATOM 681 N N . LYS A 1 87 ? 5.933 8.116 -12.935 1.00 92.50 87 LYS A N 1
ATOM 682 C CA . LYS A 1 87 ? 5.923 6.781 -13.541 1.00 92.50 87 LYS A CA 1
ATOM 683 C C . LYS A 1 87 ? 6.043 5.708 -12.463 1.00 92.50 87 LYS A C 1
ATOM 685 O O . LYS A 1 87 ? 6.996 5.720 -11.686 1.00 92.50 87 LYS A O 1
ATOM 690 N N . GLY A 1 88 ? 5.140 4.734 -12.500 1.00 92.50 88 GLY A N 1
ATOM 691 C CA . GLY A 1 88 ? 5.126 3.632 -11.540 1.00 92.50 88 GLY A CA 1
ATOM 692 C C . GLY A 1 88 ? 4.416 3.951 -10.238 1.00 92.50 88 GLY A C 1
ATOM 693 O O . GLY A 1 88 ? 4.421 3.086 -9.375 1.00 92.50 88 GLY A O 1
ATOM 694 N N . PHE A 1 89 ? 3.781 5.125 -10.118 1.00 94.81 89 PHE A N 1
ATOM 695 C CA . PHE A 1 89 ? 3.089 5.528 -8.900 1.00 94.81 89 PHE A CA 1
ATOM 696 C C . PHE A 1 89 ? 2.118 4.448 -8.427 1.00 94.81 89 PHE A C 1
ATOM 698 O O . PHE A 1 89 ? 2.192 4.058 -7.280 1.00 94.81 89 PHE A O 1
ATOM 705 N N . GLU A 1 90 ? 1.279 3.871 -9.287 1.00 95.00 90 GLU A N 1
ATOM 706 C CA . GLU A 1 90 ? 0.279 2.868 -8.887 1.00 95.00 90 GLU A CA 1
ATOM 707 C C . GLU A 1 90 ? 0.860 1.492 -8.489 1.00 95.00 90 GLU A C 1
ATOM 709 O O . GLU A 1 90 ? 0.104 0.539 -8.294 1.00 95.00 90 GLU A O 1
ATOM 714 N N . TRP A 1 91 ? 2.186 1.351 -8.418 1.00 95.56 91 TRP A N 1
ATOM 715 C CA . TRP A 1 91 ? 2.868 0.090 -8.159 1.00 95.56 91 TRP A CA 1
ATOM 716 C C . TRP A 1 91 ? 3.919 0.230 -7.060 1.00 95.56 91 TRP A C 1
ATOM 718 O O . TRP A 1 91 ? 4.811 1.069 -7.131 1.00 95.56 91 TRP A O 1
ATOM 728 N N . ILE A 1 92 ? 3.893 -0.699 -6.105 1.00 96.31 92 ILE A N 1
ATOM 729 C CA . ILE A 1 92 ? 4.999 -0.910 -5.169 1.00 96.31 92 ILE A CA 1
ATOM 730 C C . ILE A 1 92 ? 5.806 -2.113 -5.648 1.00 96.31 92 ILE A C 1
ATOM 732 O O . ILE A 1 92 ? 5.241 -3.128 -6.065 1.00 96.31 92 ILE A O 1
ATOM 736 N N . GLY A 1 93 ? 7.132 -1.999 -5.630 1.00 94.94 93 GLY A N 1
ATOM 737 C CA . GLY A 1 93 ? 7.994 -2.979 -6.274 1.00 94.94 93 GLY A CA 1
ATOM 738 C C . GLY A 1 93 ? 9.337 -3.170 -5.597 1.00 94.94 93 GLY A C 1
ATOM 739 O O . GLY A 1 93 ? 9.942 -2.241 -5.062 1.00 94.94 93 GLY A O 1
ATOM 740 N N . TRP A 1 94 ? 9.824 -4.403 -5.697 1.00 94.12 94 TRP A N 1
ATOM 741 C CA . TRP A 1 94 ? 11.111 -4.854 -5.183 1.00 94.12 94 TRP A CA 1
ATOM 742 C C . TRP A 1 94 ? 11.852 -5.624 -6.272 1.00 94.12 94 TRP A C 1
ATOM 744 O O . TRP A 1 94 ? 11.257 -6.086 -7.248 1.00 94.12 94 TRP A O 1
ATOM 754 N N . ARG A 1 95 ? 13.164 -5.765 -6.106 1.00 90.00 95 ARG A N 1
ATOM 755 C CA . ARG A 1 95 ? 14.003 -6.616 -6.944 1.00 90.00 95 ARG A CA 1
ATOM 756 C C . ARG A 1 95 ? 14.538 -7.770 -6.104 1.00 90.00 95 ARG A C 1
ATOM 758 O O . ARG A 1 95 ? 14.685 -7.647 -4.892 1.00 90.00 95 ARG A O 1
ATOM 765 N N . ASN A 1 96 ? 14.899 -8.871 -6.754 1.00 85.81 96 ASN A N 1
ATOM 766 C CA . ASN A 1 96 ? 15.518 -10.005 -6.059 1.00 85.81 96 ASN A CA 1
ATOM 767 C C . ASN A 1 96 ? 16.852 -9.632 -5.393 1.00 85.81 96 ASN A C 1
ATOM 769 O O . ASN A 1 96 ? 17.230 -10.236 -4.396 1.00 85.81 96 ASN A O 1
ATOM 773 N N . ASP A 1 97 ? 17.556 -8.638 -5.936 1.00 84.06 97 ASP A N 1
ATOM 774 C CA . ASP A 1 97 ? 18.809 -8.103 -5.402 1.00 84.06 97 ASP A CA 1
ATOM 775 C C . ASP A 1 97 ? 18.608 -6.870 -4.508 1.00 84.06 97 ASP A C 1
ATOM 777 O O . ASP A 1 97 ? 19.576 -6.170 -4.207 1.00 84.06 97 ASP A O 1
ATOM 781 N N . THR A 1 98 ? 17.374 -6.587 -4.069 1.00 83.38 98 THR A N 1
ATOM 782 C CA . THR A 1 98 ? 17.115 -5.529 -3.090 1.00 83.38 98 THR A CA 1
ATOM 783 C C . THR A 1 98 ? 17.929 -5.811 -1.814 1.00 83.38 98 THR A C 1
ATOM 785 O O . THR A 1 98 ? 17.698 -6.839 -1.169 1.00 83.38 98 THR A O 1
ATOM 788 N N . PRO A 1 99 ? 18.853 -4.915 -1.404 1.00 80.56 99 PRO A N 1
ATOM 789 C CA . PRO A 1 99 ? 19.781 -5.191 -0.305 1.00 80.56 99 PRO A CA 1
ATOM 790 C C . PRO A 1 99 ? 19.107 -5.481 1.036 1.00 80.56 99 PRO A C 1
ATOM 792 O O . PRO A 1 99 ? 19.610 -6.303 1.790 1.00 80.56 99 PRO A O 1
ATOM 795 N N . SER A 1 100 ? 17.966 -4.847 1.322 1.00 81.31 100 SER A N 1
ATOM 796 C CA . SER A 1 100 ? 17.197 -5.088 2.548 1.00 81.31 100 SER A CA 1
ATOM 797 C C . SER A 1 100 ? 16.574 -6.482 2.612 1.00 81.31 100 SER A C 1
ATOM 799 O O . SER A 1 100 ? 16.384 -7.023 3.693 1.00 81.31 100 SER A O 1
ATOM 801 N N . LEU A 1 101 ? 16.291 -7.095 1.460 1.00 85.56 101 LEU A N 1
ATOM 802 C CA . LEU A 1 101 ? 15.684 -8.420 1.407 1.00 85.56 101 LEU A CA 1
ATOM 803 C C . LEU A 1 101 ? 16.722 -9.540 1.493 1.00 85.56 101 LEU A C 1
ATOM 805 O O . LEU A 1 101 ? 16.366 -10.638 1.891 1.00 85.56 101 LEU A O 1
ATOM 809 N N . LEU A 1 102 ? 17.991 -9.305 1.130 1.00 84.44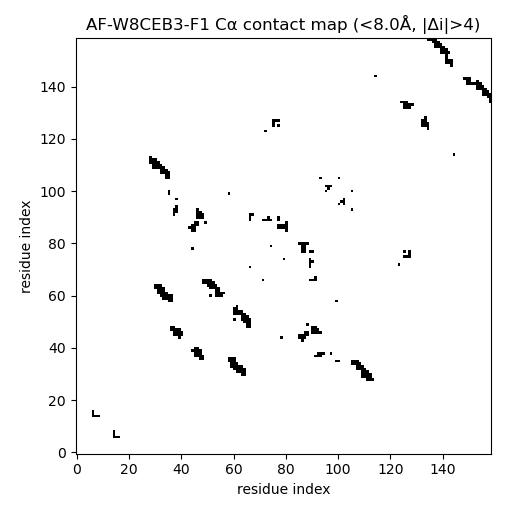 102 LEU A N 1
ATOM 810 C CA . LEU A 1 102 ? 19.066 -10.318 1.154 1.00 84.44 102 LEU A CA 1
ATOM 811 C C . LEU A 1 102 ? 18.677 -11.661 0.487 1.00 84.44 102 LEU A C 1
ATOM 813 O O . LEU A 1 102 ? 19.105 -12.731 0.914 1.00 84.44 102 LEU A O 1
ATOM 817 N N . GLY A 1 103 ? 17.849 -11.614 -0.561 1.00 82.94 103 GLY A N 1
ATOM 818 C CA . GLY A 1 103 ? 17.328 -12.802 -1.248 1.00 82.94 103 GLY A CA 1
ATOM 819 C C . GLY A 1 103 ? 16.178 -13.520 -0.527 1.00 82.94 103 GLY A C 1
ATOM 820 O O . GLY A 1 103 ? 15.672 -14.521 -1.038 1.00 82.94 103 GLY A O 1
ATOM 821 N N . HIS A 1 104 ? 15.734 -13.022 0.626 1.00 88.00 104 HIS A N 1
ATOM 822 C CA . HIS A 1 104 ? 14.500 -13.461 1.263 1.00 88.00 104 HIS A CA 1
ATOM 823 C C . HIS A 1 104 ? 13.268 -12.976 0.478 1.00 88.00 104 HIS A C 1
ATOM 825 O O . HIS A 1 104 ? 13.313 -11.933 -0.181 1.00 88.00 104 HIS A O 1
ATOM 831 N N . PRO A 1 105 ? 12.148 -13.720 0.539 1.00 91.00 105 PRO A N 1
ATOM 832 C CA . PRO A 1 105 ? 10.887 -13.283 -0.045 1.00 91.00 105 PRO A CA 1
ATOM 833 C C . PRO A 1 105 ? 10.407 -11.949 0.537 1.00 91.00 105 PRO A C 1
ATOM 835 O O . PRO A 1 105 ? 10.680 -11.627 1.693 1.00 91.00 105 PRO A O 1
ATOM 838 N N . VAL A 1 106 ? 9.628 -11.204 -0.249 1.00 94.19 106 VAL A N 1
ATOM 839 C CA . VAL A 1 106 ? 8.927 -10.013 0.246 1.00 94.19 106 VAL A CA 1
ATOM 840 C C . VAL A 1 106 ? 7.890 -10.448 1.280 1.00 94.19 106 VAL A C 1
ATOM 842 O O . VAL A 1 106 ? 6.944 -11.164 0.957 1.00 94.19 106 VAL A O 1
ATOM 845 N N . GLU A 1 107 ? 8.068 -10.006 2.522 1.00 93.88 107 GLU A N 1
ATOM 846 C CA . GLU A 1 107 ? 7.130 -10.260 3.615 1.00 93.88 107 GLU A CA 1
ATOM 847 C C . GLU A 1 107 ? 6.240 -9.038 3.841 1.00 93.88 107 GLU A C 1
ATOM 849 O O . GLU A 1 107 ? 6.744 -7.952 4.129 1.00 93.88 107 GLU A O 1
ATOM 854 N N . ILE A 1 108 ? 4.925 -9.224 3.745 1.00 96.12 108 ILE A N 1
ATOM 855 C CA . ILE A 1 108 ? 3.918 -8.189 3.990 1.00 96.12 108 ILE A CA 1
ATOM 856 C C . ILE A 1 108 ? 3.049 -8.639 5.160 1.00 96.12 108 ILE A C 1
ATOM 858 O O . ILE A 1 108 ? 2.446 -9.711 5.100 1.00 96.12 108 ILE A O 1
ATOM 862 N N . THR A 1 109 ? 2.948 -7.806 6.192 1.00 95.94 109 THR A N 1
ATOM 863 C CA . THR A 1 109 ? 2.150 -8.109 7.386 1.00 95.94 109 THR A CA 1
ATOM 864 C C . THR A 1 109 ? 0.968 -7.164 7.453 1.00 95.94 109 THR A C 1
ATOM 866 O O . THR A 1 109 ? 1.170 -5.963 7.583 1.00 95.94 109 THR A O 1
ATOM 869 N N . PHE A 1 110 ? -0.251 -7.693 7.379 1.00 96.56 110 PHE A N 1
ATOM 870 C CA . PHE A 1 110 ? -1.481 -6.918 7.547 1.00 96.56 110 PHE A CA 1
ATOM 871 C C . PHE A 1 110 ? -2.023 -7.086 8.965 1.00 96.56 110 PHE A C 1
ATOM 873 O O . PHE A 1 110 ? -2.174 -8.210 9.448 1.00 96.56 110 PHE A O 1
ATOM 880 N N . GLU A 1 111 ? -2.358 -5.973 9.608 1.00 96.06 111 GLU A N 1
ATOM 881 C CA . GLU A 1 111 ? -3.041 -5.944 10.897 1.00 96.06 111 GLU A CA 1
ATOM 882 C C . GLU A 1 111 ? -4.508 -5.578 10.698 1.00 96.06 111 GLU A C 1
ATOM 884 O O . GLU A 1 111 ? -4.838 -4.623 9.993 1.00 96.06 111 GLU A O 1
ATOM 889 N N . PHE A 1 112 ? -5.397 -6.326 11.346 1.00 95.19 112 PHE A N 1
ATOM 890 C CA . PHE A 1 112 ? -6.843 -6.144 11.248 1.00 95.19 112 PHE A CA 1
ATOM 891 C C . PHE A 1 112 ? -7.415 -5.711 12.594 1.00 95.19 112 PHE A C 1
ATOM 893 O O . PHE A 1 112 ? -6.923 -6.115 13.646 1.00 95.19 112 PHE A O 1
ATOM 900 N N . GLU A 1 113 ? -8.491 -4.925 12.565 1.00 93.12 113 GLU A N 1
ATOM 901 C CA . GLU A 1 113 ? -9.136 -4.391 13.775 1.00 93.12 113 GLU A CA 1
ATOM 902 C C . GLU A 1 113 ? -9.656 -5.496 14.711 1.00 93.12 113 GLU A C 1
ATOM 904 O O . GLU A 1 113 ? -9.688 -5.340 15.931 1.00 93.12 113 GLU A O 1
ATOM 909 N N . SER A 1 114 ? -10.070 -6.625 14.139 1.00 92.38 114 SER A N 1
ATOM 910 C CA . SER A 1 114 ? -10.649 -7.751 14.861 1.00 92.38 114 SER A CA 1
ATOM 911 C C . SER A 1 114 ? -10.250 -9.082 14.230 1.00 92.38 114 SER A C 1
ATOM 913 O O . SER A 1 114 ? -9.839 -9.147 13.071 1.00 92.38 114 SER A O 1
ATOM 915 N N . VAL A 1 115 ? -10.397 -10.165 14.998 1.00 92.12 115 VAL A N 1
ATOM 916 C CA . VAL A 1 115 ? -10.204 -11.531 14.491 1.00 92.12 115 VAL A CA 1
ATOM 917 C C . VAL A 1 115 ? -11.251 -11.828 13.418 1.00 92.12 115 VAL A C 1
ATOM 919 O O . VAL A 1 115 ? -12.443 -11.597 13.628 1.00 92.12 115 VAL A O 1
ATOM 922 N N . ARG A 1 116 ? -10.802 -12.344 12.270 1.00 91.44 116 ARG A N 1
ATOM 923 C CA . ARG A 1 116 ? -11.620 -12.536 11.067 1.00 91.44 116 ARG A CA 1
ATOM 924 C C . ARG A 1 116 ? -11.401 -13.904 10.437 1.00 91.44 116 ARG A C 1
ATOM 926 O O . ARG A 1 116 ? -10.333 -14.497 10.558 1.00 91.44 116 ARG A O 1
ATOM 933 N N . ASN A 1 117 ? -12.424 -14.358 9.719 1.00 92.25 117 ASN A N 1
ATOM 934 C CA . ASN A 1 117 ? -12.339 -15.517 8.841 1.00 92.25 117 ASN A CA 1
ATOM 935 C C . ASN A 1 117 ? -12.000 -15.042 7.427 1.00 92.25 117 ASN A C 1
ATOM 937 O O . ASN A 1 117 ? -12.781 -14.311 6.820 1.00 92.25 117 ASN A O 1
ATOM 941 N N . PHE A 1 118 ? -10.856 -15.474 6.904 1.00 92.50 118 PHE A N 1
ATOM 942 C CA . PHE A 1 118 ? -10.409 -15.128 5.557 1.00 92.50 118 PHE A CA 1
ATOM 943 C C . PHE A 1 118 ? -10.863 -16.194 4.560 1.00 92.50 118 PHE A C 1
ATOM 945 O O . PHE A 1 118 ? -10.528 -17.367 4.708 1.00 92.50 118 PHE A O 1
ATOM 952 N N . SER A 1 119 ? -11.622 -15.790 3.541 1.00 92.50 119 SER A N 1
ATOM 953 C CA . SER A 1 119 ? -12.049 -16.671 2.446 1.00 92.50 119 SER A CA 1
ATOM 954 C C . SER A 1 119 ? -11.142 -16.573 1.219 1.00 92.50 119 SER A C 1
ATOM 956 O O . SER A 1 119 ? -10.994 -17.549 0.488 1.00 92.50 119 SER A O 1
ATOM 958 N N . ALA A 1 120 ? -10.534 -15.407 0.992 1.00 92.50 120 ALA A N 1
ATOM 959 C CA . ALA A 1 120 ? -9.637 -15.151 -0.124 1.00 92.50 120 ALA A CA 1
ATOM 960 C C . ALA A 1 120 ? -8.667 -14.006 0.198 1.00 92.50 120 ALA A C 1
ATOM 962 O O . ALA A 1 120 ? -8.963 -13.133 1.012 1.00 92.50 120 ALA A O 1
ATOM 963 N N . VAL A 1 121 ? -7.533 -14.000 -0.501 1.00 91.75 121 VAL A N 1
ATOM 964 C CA . VAL A 1 121 ? -6.614 -12.863 -0.607 1.00 91.75 121 VAL A CA 1
ATOM 965 C C . VAL A 1 121 ? -6.409 -12.607 -2.094 1.00 91.75 121 VAL A C 1
ATOM 967 O O . VAL A 1 121 ? -6.117 -13.537 -2.845 1.00 91.75 121 VAL A O 1
ATOM 970 N N . ILE A 1 122 ? -6.591 -11.362 -2.529 1.00 93.06 122 ILE A N 1
ATOM 971 C CA . ILE A 1 122 ? -6.477 -10.975 -3.936 1.00 93.06 122 ILE A CA 1
ATOM 972 C C . ILE A 1 122 ? -5.308 -10.006 -4.060 1.00 93.06 122 ILE A C 1
ATOM 974 O O . ILE A 1 122 ? -5.350 -8.909 -3.514 1.00 93.06 122 ILE A O 1
ATOM 978 N N . LEU A 1 123 ? -4.272 -10.411 -4.793 1.00 93.94 123 LEU A N 1
ATOM 979 C CA . LEU A 1 123 ? -3.093 -9.589 -5.054 1.00 93.94 123 LEU A CA 1
ATOM 980 C C . LEU A 1 123 ? -3.102 -9.146 -6.518 1.00 93.94 123 LEU A C 1
ATOM 982 O O . LEU A 1 123 ? -3.016 -9.976 -7.424 1.00 93.94 123 LEU A O 1
ATOM 986 N N . HIS A 1 124 ? -3.201 -7.838 -6.754 1.00 95.69 124 HIS A N 1
ATOM 987 C CA . HIS A 1 124 ? -3.062 -7.264 -8.094 1.00 95.69 124 HIS A CA 1
ATOM 988 C C . HIS A 1 124 ? -1.575 -7.094 -8.405 1.00 95.69 124 HIS A C 1
ATOM 990 O O . HIS A 1 124 ? -0.907 -6.263 -7.798 1.00 95.69 124 HIS A O 1
ATOM 996 N N . THR A 1 125 ? -1.042 -7.908 -9.315 1.00 95.81 125 THR A N 1
ATOM 997 C CA . THR A 1 125 ? 0.391 -7.933 -9.650 1.00 95.81 125 THR A CA 1
ATOM 998 C C . THR A 1 125 ? 0.627 -7.605 -11.117 1.00 95.81 125 THR A C 1
ATOM 1000 O O . THR A 1 125 ? -0.219 -7.858 -11.975 1.00 95.81 125 THR A O 1
ATOM 1003 N N . ASN A 1 126 ? 1.787 -7.020 -11.415 1.00 95.69 126 ASN A N 1
ATOM 1004 C CA . ASN A 1 126 ? 2.190 -6.713 -12.781 1.00 95.69 126 ASN A CA 1
ATOM 1005 C C . ASN A 1 126 ? 2.993 -7.879 -13.381 1.00 95.69 126 ASN A C 1
ATOM 1007 O O . ASN A 1 126 ? 3.847 -8.455 -12.712 1.00 95.69 126 ASN A O 1
ATOM 1011 N N . ASN A 1 127 ? 2.756 -8.193 -14.657 1.00 95.25 127 ASN A N 1
ATOM 1012 C CA . ASN A 1 127 ? 3.475 -9.245 -15.383 1.00 95.25 127 ASN A CA 1
ATOM 1013 C C . ASN A 1 127 ? 4.040 -8.745 -16.727 1.00 95.25 127 ASN A C 1
ATOM 1015 O O . ASN A 1 127 ? 3.901 -9.388 -17.770 1.00 95.25 127 ASN A O 1
ATOM 1019 N N . MET A 1 128 ? 4.654 -7.558 -16.737 1.00 95.06 128 MET A N 1
ATOM 1020 C CA . MET A 1 128 ? 5.311 -7.003 -17.923 1.00 95.06 128 MET A CA 1
ATOM 1021 C C . MET A 1 128 ? 6.696 -7.642 -18.147 1.00 95.06 128 MET A C 1
ATOM 1023 O O . MET A 1 128 ? 7.733 -6.983 -18.028 1.00 95.06 128 MET A O 1
ATOM 1027 N N . PHE A 1 129 ? 6.710 -8.924 -18.530 1.00 91.31 129 PHE A N 1
ATOM 1028 C CA . PHE A 1 129 ? 7.928 -9.733 -18.691 1.00 91.31 129 PHE A CA 1
ATOM 1029 C C . PHE A 1 129 ? 8.958 -9.105 -19.642 1.00 91.31 129 PHE A C 1
ATOM 1031 O O . PHE A 1 129 ? 10.155 -9.147 -19.382 1.00 91.31 129 PHE A O 1
ATOM 1038 N N . ILE A 1 130 ? 8.505 -8.431 -20.709 1.00 93.19 130 ILE A N 1
ATOM 1039 C CA . ILE A 1 130 ? 9.367 -7.700 -21.663 1.00 93.19 130 ILE A CA 1
ATOM 1040 C C . ILE A 1 130 ? 10.197 -6.573 -21.024 1.00 93.19 130 ILE A C 1
ATOM 1042 O O . ILE A 1 130 ? 11.055 -5.980 -21.680 1.00 93.19 130 ILE A O 1
ATOM 1046 N N . LYS A 1 131 ? 9.892 -6.223 -19.772 1.00 92.31 131 LYS A N 1
ATOM 1047 C CA . LYS A 1 131 ? 10.616 -5.277 -18.930 1.00 92.31 131 LYS A CA 1
ATOM 1048 C C . LYS A 1 131 ? 11.010 -5.931 -17.610 1.00 92.31 131 LYS A C 1
ATOM 1050 O O . LYS A 1 131 ? 11.048 -5.229 -16.612 1.00 92.31 131 LYS A O 1
ATOM 1055 N N . ASP A 1 132 ? 11.290 -7.227 -17.561 1.00 91.62 132 ASP A N 1
ATOM 1056 C CA . ASP A 1 132 ? 11.800 -7.911 -16.361 1.00 91.62 132 ASP A CA 1
ATOM 1057 C C . ASP A 1 132 ? 10.913 -7.722 -15.111 1.00 91.62 132 ASP A C 1
ATOM 1059 O O . ASP A 1 132 ? 11.412 -7.674 -13.989 1.00 91.62 132 ASP A O 1
ATOM 1063 N N . VAL A 1 133 ? 9.600 -7.540 -15.298 1.00 93.69 133 VAL A N 1
ATOM 1064 C CA . VAL A 1 133 ? 8.605 -7.529 -14.214 1.00 93.69 133 VAL A CA 1
ATOM 1065 C C . VAL A 1 133 ? 7.780 -8.798 -14.334 1.00 93.69 133 VAL A C 1
ATOM 1067 O O . VAL A 1 133 ? 7.285 -9.106 -15.419 1.00 93.69 133 VAL A O 1
ATOM 1070 N N . GLN A 1 134 ? 7.669 -9.543 -13.241 1.00 93.25 134 GLN A N 1
ATOM 1071 C CA . GLN A 1 134 ? 7.060 -10.867 -13.219 1.00 93.25 134 GLN A CA 1
ATOM 1072 C C . GLN A 1 134 ? 6.219 -11.040 -11.959 1.00 93.25 134 GLN A C 1
ATOM 1074 O O . GLN A 1 134 ? 6.503 -10.442 -10.919 1.00 93.25 134 GLN A O 1
ATOM 1079 N N . VAL A 1 135 ? 5.211 -11.902 -12.059 1.00 92.25 135 VAL A N 1
ATOM 1080 C CA . VAL A 1 135 ? 4.459 -12.393 -10.904 1.00 92.25 135 VAL A CA 1
ATOM 1081 C C . VAL A 1 135 ? 5.333 -13.317 -10.047 1.00 92.25 135 VAL A C 1
ATOM 1083 O O . VAL A 1 135 ? 6.261 -13.960 -10.541 1.00 92.25 135 VAL A O 1
ATOM 1086 N N . PHE A 1 136 ? 5.048 -13.377 -8.747 1.00 91.56 136 PHE A N 1
ATOM 1087 C CA . PHE A 1 136 ? 5.705 -14.312 -7.837 1.00 91.56 136 PHE A CA 1
ATOM 1088 C C . PHE A 1 136 ? 5.368 -15.768 -8.196 1.00 91.56 136 PHE A C 1
ATOM 1090 O O . PHE A 1 136 ? 4.260 -16.074 -8.627 1.00 91.56 136 PHE A O 1
ATOM 1097 N N . VAL A 1 137 ? 6.313 -16.681 -7.957 1.00 91.44 137 VAL A N 1
ATOM 1098 C CA . VAL A 1 137 ? 6.110 -18.125 -8.188 1.00 91.44 137 VAL A CA 1
ATOM 1099 C C . VAL A 1 137 ? 5.359 -18.777 -7.028 1.00 91.44 137 VAL A C 1
ATOM 1101 O O . VAL A 1 137 ? 4.560 -19.681 -7.239 1.00 91.44 137 VAL A O 1
ATOM 1104 N N . HIS A 1 138 ? 5.589 -18.306 -5.799 1.00 93.31 138 HIS A N 1
ATOM 1105 C CA . HIS A 1 138 ? 4.956 -18.838 -4.597 1.00 93.31 138 HIS A CA 1
ATOM 1106 C C . HIS A 1 138 ? 4.500 -17.717 -3.668 1.00 93.31 138 HIS A C 1
ATOM 1108 O O . HIS A 1 138 ? 5.215 -16.733 -3.480 1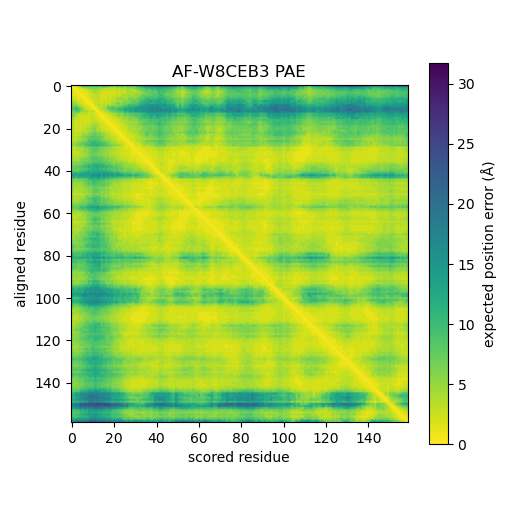.00 93.31 138 HIS A O 1
ATOM 1114 N N . ALA A 1 139 ? 3.354 -17.917 -3.023 1.00 94.44 139 ALA A N 1
ATOM 1115 C CA . ALA A 1 139 ? 2.915 -17.125 -1.883 1.00 94.44 139 ALA A CA 1
ATOM 1116 C C . ALA A 1 139 ? 2.609 -18.054 -0.707 1.00 94.44 139 ALA A C 1
ATOM 1118 O O . ALA A 1 139 ? 1.987 -19.104 -0.876 1.00 94.44 139 ALA A O 1
ATOM 1119 N N . LYS A 1 140 ? 3.060 -17.667 0.487 1.00 94.62 140 LYS A N 1
ATOM 1120 C CA . LYS A 1 140 ? 2.747 -18.350 1.744 1.00 94.62 140 LYS A CA 1
ATOM 1121 C C . LYS A 1 140 ? 2.042 -17.364 2.658 1.00 94.62 140 LYS A C 1
ATOM 1123 O O . LYS A 1 140 ? 2.589 -16.304 2.941 1.00 94.62 140 LYS A O 1
ATOM 1128 N N . VAL A 1 141 ? 0.847 -17.721 3.108 1.00 94.19 141 VAL A N 1
ATOM 1129 C CA . VAL A 1 141 ? 0.043 -16.897 4.010 1.00 94.19 141 VAL A CA 1
ATOM 1130 C C . VAL A 1 141 ? 0.009 -17.561 5.374 1.00 94.19 141 VAL A C 1
ATOM 1132 O O . VAL A 1 141 ? -0.399 -18.717 5.508 1.00 94.19 141 VAL A O 1
ATOM 1135 N N . PHE A 1 142 ? 0.448 -16.814 6.378 1.00 93.75 142 PHE A N 1
ATOM 1136 C CA . PHE A 1 142 ? 0.439 -17.220 7.774 1.00 93.75 142 PHE A CA 1
ATOM 1137 C C . PHE A 1 142 ? -0.556 -16.356 8.543 1.00 93.75 142 PHE A C 1
ATOM 1139 O O . PHE A 1 142 ? -0.700 -15.168 8.264 1.00 93.75 142 PHE A O 1
ATOM 1146 N N . PHE A 1 143 ? -1.208 -16.939 9.546 1.00 92.75 143 PHE A N 1
ATOM 1147 C CA . PHE A 1 143 ? -2.181 -16.237 10.377 1.00 92.75 143 PHE A CA 1
ATOM 1148 C C . PHE A 1 143 ? -1.701 -16.184 11.826 1.00 92.75 143 PHE A C 1
ATOM 1150 O O . PHE A 1 143 ? -1.144 -17.150 12.352 1.00 92.75 143 PHE A O 1
ATOM 1157 N N . SER A 1 144 ? -1.934 -15.050 12.482 1.00 92.81 144 SER A N 1
ATOM 1158 C CA . SER A 1 144 ? -1.661 -14.869 13.904 1.00 92.81 144 SER A CA 1
ATOM 1159 C C . SER A 1 144 ? -2.785 -14.078 14.557 1.00 92.81 144 SER A C 1
ATOM 1161 O O . SER A 1 144 ? -3.208 -13.054 14.034 1.00 92.81 144 SER A O 1
ATOM 1163 N N . ILE A 1 145 ? -3.244 -14.536 15.722 1.00 88.94 145 ILE A N 1
ATOM 1164 C CA . ILE A 1 145 ? -4.213 -13.795 16.547 1.00 88.94 145 ILE A CA 1
ATOM 1165 C C . ILE A 1 145 ? -3.493 -12.774 17.444 1.00 88.94 145 ILE A C 1
ATOM 1167 O O . ILE A 1 145 ? -4.063 -11.749 17.796 1.00 88.94 145 ILE A O 1
ATOM 1171 N N . SER A 1 146 ? -2.239 -13.044 17.824 1.00 83.88 146 SER A N 1
ATOM 1172 C CA . SER A 1 146 ? -1.467 -12.218 18.765 1.00 83.88 146 SER A CA 1
ATOM 1173 C C . SER A 1 146 ? -0.415 -11.325 18.103 1.00 83.88 146 SER A C 1
ATOM 1175 O O . SER A 1 146 ? 0.248 -10.561 18.803 1.00 83.88 146 SER A O 1
ATOM 1177 N N . GLY A 1 147 ? -0.185 -11.483 16.795 1.00 80.69 147 GLY A N 1
ATOM 1178 C CA . GLY A 1 147 ? 0.883 -10.816 16.041 1.00 80.69 147 GLY A CA 1
ATOM 1179 C C . GLY A 1 147 ? 2.300 -11.315 16.357 1.00 80.69 147 GLY A C 1
ATOM 1180 O O . GLY A 1 147 ? 3.256 -10.892 15.719 1.00 80.69 147 GLY A O 1
ATOM 1181 N N . ARG A 1 148 ? 2.465 -12.216 17.337 1.00 80.88 148 ARG A N 1
ATOM 1182 C CA . ARG A 1 148 ? 3.783 -12.699 17.799 1.00 80.88 148 ARG A CA 1
ATOM 1183 C C . ARG A 1 148 ? 4.091 -14.126 17.378 1.00 80.88 148 ARG A C 1
ATOM 1185 O O . ARG A 1 148 ? 5.252 -14.497 17.257 1.00 80.88 148 ARG A O 1
ATOM 1192 N N . GLN A 1 149 ? 3.056 -14.944 17.227 1.00 83.62 149 GLN A N 1
ATOM 1193 C CA . GLN A 1 149 ? 3.187 -16.358 16.900 1.00 83.62 149 GLN A CA 1
ATOM 1194 C C . GLN A 1 149 ? 2.275 -16.688 15.731 1.00 83.62 149 GLN A C 1
ATOM 1196 O O . GLN A 1 149 ? 1.057 -16.527 15.821 1.00 83.62 149 GLN A O 1
ATOM 1201 N N . TYR A 1 150 ? 2.875 -17.160 14.649 1.00 84.19 150 TYR A N 1
ATOM 1202 C CA . TYR A 1 150 ? 2.173 -17.669 13.483 1.00 84.19 150 TYR A CA 1
ATOM 1203 C C . TYR A 1 150 ? 2.078 -19.185 13.639 1.00 84.19 150 TYR A C 1
ATOM 1205 O O . TYR A 1 150 ? 3.075 -19.892 13.502 1.00 84.19 150 TYR A O 1
ATOM 1213 N N . ALA A 1 151 ? 0.907 -19.669 14.050 1.00 71.19 151 ALA A N 1
ATOM 1214 C CA . ALA A 1 151 ? 0.691 -21.081 14.347 1.00 71.19 151 ALA A CA 1
ATOM 1215 C C . ALA A 1 151 ? 0.088 -21.808 13.138 1.00 71.19 151 ALA A C 1
ATOM 1217 O O . ALA A 1 151 ? -0.803 -21.278 12.477 1.00 71.19 151 ALA A O 1
ATOM 1218 N N . GLY A 1 152 ? 0.528 -23.048 12.907 1.00 79.81 152 GLY A N 1
ATOM 1219 C CA . GLY A 1 152 ? -0.011 -23.933 11.871 1.00 79.81 152 GLY A CA 1
ATOM 1220 C C . GLY A 1 152 ? 0.767 -23.921 10.553 1.00 79.81 152 GLY A C 1
ATOM 1221 O O . GLY A 1 152 ? 1.757 -23.207 10.391 1.00 79.81 152 GLY A O 1
ATOM 1222 N N . GLU A 1 153 ? 0.328 -24.761 9.617 1.00 86.00 153 GLU A N 1
ATOM 1223 C CA . GLU A 1 153 ? 0.871 -24.774 8.260 1.00 86.00 153 GLU A CA 1
ATOM 1224 C C . GLU A 1 153 ? 0.365 -23.558 7.470 1.00 86.00 153 GLU A C 1
ATOM 1226 O O . GLU A 1 153 ? -0.824 -23.232 7.546 1.00 86.00 153 GLU A O 1
ATOM 1231 N N . PRO A 1 154 ? 1.235 -22.876 6.704 1.00 91.31 154 PRO A N 1
ATOM 1232 C CA . PRO A 1 154 ? 0.804 -21.763 5.874 1.00 91.31 154 PRO A CA 1
ATOM 1233 C C . PRO A 1 154 ? -0.105 -22.241 4.749 1.00 91.31 154 PRO A C 1
ATOM 1235 O O . PRO A 1 154 ? 0.125 -23.295 4.152 1.00 91.31 154 PRO A O 1
ATOM 1238 N N . VAL A 1 155 ? -1.055 -21.393 4.366 1.00 90.69 155 VAL A N 1
ATOM 1239 C CA . VAL A 1 155 ? -1.753 -21.557 3.090 1.00 90.69 155 VAL A CA 1
ATOM 1240 C C . VAL A 1 155 ? -0.760 -21.223 1.983 1.00 90.69 155 VAL A C 1
ATOM 1242 O O . VAL A 1 155 ? -0.165 -20.144 1.984 1.00 90.69 155 VAL A O 1
ATOM 1245 N N . GLN A 1 156 ? -0.550 -22.158 1.060 1.00 91.94 156 GLN A N 1
ATOM 1246 C CA . GLN A 1 156 ? 0.416 -22.009 -0.024 1.00 91.94 156 GLN A CA 1
ATOM 1247 C C . GLN A 1 156 ? -0.300 -21.866 -1.361 1.00 91.94 156 GLN A C 1
ATOM 1249 O O . GLN A 1 156 ? -1.221 -22.619 -1.671 1.00 91.94 156 GLN A O 1
ATOM 1254 N N . PHE A 1 157 ? 0.166 -20.923 -2.168 1.00 91.19 157 PHE A N 1
ATOM 1255 C CA . PHE A 1 157 ? -0.231 -20.752 -3.557 1.00 91.19 157 PHE A CA 1
ATOM 1256 C C . PHE A 1 157 ? 1.013 -20.823 -4.438 1.00 91.19 157 PHE A C 1
ATOM 1258 O O . PHE A 1 157 ? 2.069 -20.314 -4.056 1.00 91.19 157 PHE A O 1
ATOM 1265 N N . SER A 1 158 ? 0.885 -21.450 -5.606 1.00 89.81 158 SER A N 1
ATOM 1266 C CA . SER A 1 158 ? 1.933 -21.489 -6.629 1.00 89.81 158 SER A CA 1
ATOM 1267 C C . SER A 1 158 ? 1.339 -21.082 -7.975 1.00 89.81 158 SER A C 1
ATOM 1269 O O . SER A 1 158 ? 0.242 -21.543 -8.295 1.00 89.81 158 SER A O 1
ATOM 1271 N N . TYR A 1 159 ? 2.039 -20.211 -8.704 1.00 75.00 159 TYR A N 1
ATOM 1272 C CA . TYR A 1 159 ? 1.647 -19.713 -10.028 1.00 75.00 159 TYR A CA 1
ATOM 1273 C C . TYR A 1 159 ? 2.198 -20.597 -11.151 1.00 75.00 159 TYR A C 1
ATOM 1275 O O . TYR A 1 159 ? 3.389 -20.976 -11.062 1.00 75.00 159 TYR A O 1
#

Radius of gyration: 19.14 Å; Cα contacts (8 Å, |Δi|>4): 209; chains: 1; bounding box: 40×63×40 Å

Sequence (159 aa):
SKVRIYPYSQYDRTVCLRAEVVGCLWEDAIVSYSIPKGVQRGMEIDLSDKTYDGHEESDRFVGGLGQLVDGQKGKDNFRTDIHGFGKGFEWIGWRNDTPSLLGHPVEITFEFESVRNFSAVILHTNNMFIKDVQVFVHAKVFFSISGRQYAGEPVQFSY

InterPro domains:
  IPR000421 Coagulation factor 5/8, C-terminal domain [PS01286] (7-24)
  IPR000421 Coagulation factor 5/8, C-terminal domain [PS50022] (1-24)
  IPR048525 Discoidin domain-containing receptor 1/2, DS-like domain [PF21114] (30-159)

Solvent-accessible surface area (backbone atoms only — not comparable to full-atom values): 10685 Å² total; per-residue (Å²): 140,87,89,86,87,79,92,82,70,98,59,101,65,93,81,87,87,87,86,85,89,86,86,78,84,74,80,84,40,67,66,22,39,32,35,64,63,34,42,68,56,77,95,70,30,44,13,38,65,85,60,53,69,40,47,80,53,93,64,26,37,38,80,16,51,30,64,94,73,68,80,69,79,57,59,78,62,53,67,58,51,87,85,74,80,44,24,18,52,69,38,72,39,81,57,74,80,36,76,90,46,73,68,50,78,92,62,73,48,79,42,56,81,61,94,78,87,82,88,80,84,86,81,94,74,56,64,42,56,98,70,81,31,64,65,72,57,66,48,74,48,74,54,53,94,77,80,80,55,69,69,78,84,57,54,73,47,75,107

Secondary structure (DSSP, 8-state):
---------SSS---------------S-EEEEEEEPP-EETTTEE-S-TT--SEEETTEEEEE--TTSSS----SSTT--SSSS-BTTT-----TT-TTTTTPPPP-EEEESS--------------GGGT----SEEEE---SSSS---SPPEEEE-

Mean predicted aligned error: 5.51 Å

=== Feature glossary ===
Annotated list of the representations used here:

Nearest PDB structures. The Foldseek neighbor list gives the closest experimentally determined structures in the PDB, ranked by structural alignment. TM-score near 1 means near-identical fold; near 0.3 means only rough topology match. This is how one finds what a novel AlphaFold prediction most resembles in the solved-structure universe.

Foldseek 3Di. Foldseek's 3Di representation compresses backbone geometry into a per-residue letter drawn from a learned twenty-state alphabet. It captures the tertiary interaction pattern around each residue — which residues are packed against it in space, regardless of where they are in sequence.

Radius of gyration, Cα contacts, bounding box. Radius of gyration (Rg) is the root-mean-square distance of Cα atoms from their centroid — a single number for overall size and compactness. A globular domain of N residues has Rg ≈ 2.2·N^0.38 Å; an extended or disordered chain has a much larger Rg. The Cα contact count is the number of residue pairs whose Cα atoms are within 8 Å and are more than four positions apart in sequence — a standard proxy for tertiary packing density. The bounding box is the smallest axis-aligned box enclosing all Cα atoms.

InterPro / GO / CATH / organism. The annotation block draws on four external resources. InterPro: which protein families and domains the sequence belongs to. GO: standardized terms for what the protein does, what process it participates in, and where in the cell it acts. CATH: which structural fold it has in the CATH hierarchy. Organism: the species of or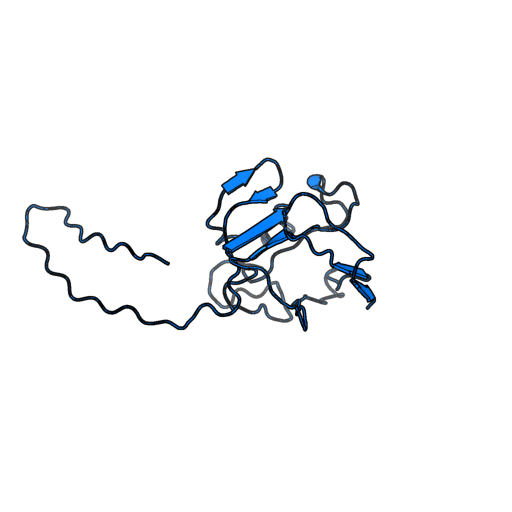igin.

mmCIF coordinates. The mmCIF block holds the 3D Cartesian coordinates of each backbone atom (N, Cα, C, O) in ångströms. mmCIF is the PDB's canonical archive format — a tagged-loop text representation of the atomic model.

pLDDT. pLDDT is the predicted lDDT-Cα score: AlphaFold's confidence that the local environment of each residue (all inter-atomic distances within 15 Å) is correctly placed. It is a per-residue number between 0 and 100, with higher meaning more reliable.

Backbone torsions (φ/ψ). φ (phi) and ψ (psi) are the two rotatable backbone dihedrals per residue: φ is the C(i-1)–N–Cα–C torsion, ψ is the N–Cα–C–N(i+1) torsion, both in degrees on (−180°, 180°]. α-helical residues cluster near (−60°, −45°); β-strand residues near (−120°, +130°). A Ramachandran plot is simply a scatter of (φ, ψ) for every residue.

B-factor. For experimental (PDB) structures, the B-factor (temperature factor) quantifies the positional spread of each atom in the crystal — a combination of thermal vibration and static disorder — in units of Å². High B-factors mark flexible loops or poorly resolved regions; low B-factors mark the rigid, well-ordered core.

Secondary structure (3-state, P-SEA). SS3 is a coarse helix/strand/coil call (letters a/b/c) made by the P-SEA algorithm from inter-Cα distances and dihedrals. It is less detailed than DSSP but needs only Cα positions.

Predicted aligned error. Predicted aligned error is AlphaFold's pairwi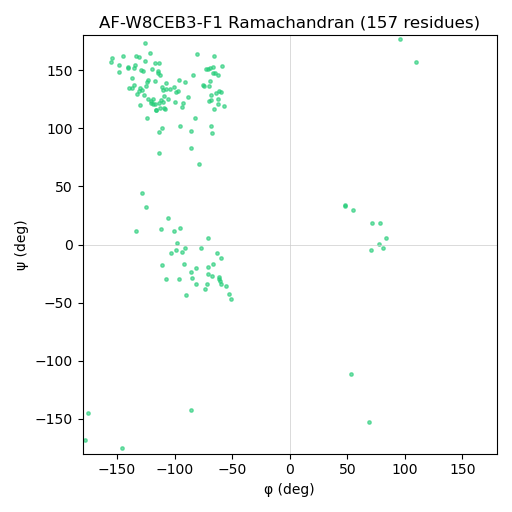se confidence. Unlike pLDDT (per-residue), PAE is per-residue-pair and captures whether two parts of the structure are correctly placed relative to each other. Units are ångströms of expected positional error.

Solvent-accessible surface area. Solvent-accessible surface area (SASA) is the area in Å² traced out by the centre of a 1.4 Å probe sphere (a water molecule) rolled over the protein's van der Waals surface (Shrake–Rupley / Lee–Richards construction). Buried residues have near-zero SASA; fully exposed residues can exceed 200 Å². The total SASA scales roughly with the number of surface residues.

Secondary structure (8-state, DSSP). The SS8 string is DSSP's per-residue secondary-structure call. α-helix (H) means an i→i+4 H-bond ladder; β-strand (E) means the residue participates in a β-sheet; 3₁₀ (G) and π (I) are tighter and wider helices; T/S are turns/bends; '-' is loop.

Rendered structure images. Structure images are PyMOL renders from six orthogonal camera directions. Cartoon representation draws helices as coils and strands as arrows; sticks shows the backbone as bonds; surface shows the solvent-excluded envelope. Rainbow coloring maps sequence position to hue (blue→red, N→C); chain coloring assigns a distinct color per polypeptide.

Sequence. The amino-acid sequence is the protein's primary structure: the linear order of residues from the N-terminus to the C-terminus, written in one-letter code. Everything else here — the 3D coordinates, the secondary structure, the domain annotations — is ultimately a consequence of this string.

Contact-map, Ramachandran, and PAE plots. Three diagnostic plots accompany the record. The Cα contact map visualizes the tertiary structure as a 2D adjacency matrix (8 Å cutoff, sequence-local contacts suppressed). The Ramachandran plot shows the distribution of backbone (φ, ψ) torsions, with points in the α and β basins reflecting secondary structure content. The PAE plot shows AlphaFold's inter-residue confidence as a color matrix.